Protein AF-A0A2N5VL74-F1 (afdb_monomer)

pLDDT: mean 70.35, std 16.47, range [38.41, 87.38]

Secondary structure (DSSP, 8-state):
---PPPP---PPPHHHHHHHHHHHHHHHHH-TT-TTHHHHHHHHHHHHHHHHHHHHHHHHHHHHHHS-GGGHHHHHHHHHHHHTTSS-HHHHHHHTT--TT-HHHHHHHHHHHHHH-TTS-GGGGGTGGG-----------------

Structure (mmCIF, N/CA/C/O backbone):
data_AF-A0A2N5VL74-F1
#
_entry.id   AF-A0A2N5VL74-F1
#
loop_
_atom_site.group_PDB
_atom_site.id
_atom_site.type_symbol
_atom_site.label_atom_id
_atom_site.label_alt_id
_atom_site.label_comp_id
_atom_site.label_asym_id
_atom_site.label_entity_id
_atom_site.label_seq_id
_atom_site.pdbx_PDB_ins_code
_atom_site.Cartn_x
_atom_site.Cartn_y
_atom_site.Cartn_z
_atom_site.occupancy
_atom_site.B_iso_or_equiv
_atom_site.auth_seq_id
_atom_site.auth_comp_id
_atom_site.auth_asym_id
_atom_site.auth_atom_id
_atom_site.pdbx_PDB_model_num
ATOM 1 N N . MET A 1 1 ? -40.333 -11.367 32.769 1.00 46.12 1 MET A N 1
ATOM 2 C CA . MET A 1 1 ? -39.631 -10.331 31.988 1.00 46.12 1 MET A CA 1
ATOM 3 C C . MET A 1 1 ? -38.258 -10.898 31.699 1.00 46.12 1 MET A C 1
ATOM 5 O O . MET A 1 1 ? -37.450 -10.984 32.611 1.00 46.12 1 MET A O 1
ATOM 9 N N . ASP A 1 2 ? -38.079 -11.434 30.497 1.00 43.91 2 ASP A N 1
ATOM 10 C CA . ASP A 1 2 ? -36.834 -12.060 30.052 1.00 43.91 2 ASP A CA 1
ATOM 11 C C . ASP A 1 2 ? -35.903 -10.946 29.554 1.00 43.91 2 ASP A C 1
ATOM 13 O O . ASP A 1 2 ? -36.158 -10.342 28.513 1.00 43.91 2 ASP A O 1
ATOM 17 N N . GLN A 1 3 ? -34.904 -10.572 30.355 1.00 42.97 3 GLN A N 1
ATOM 18 C CA . GLN A 1 3 ? -33.846 -9.666 29.912 1.00 42.97 3 GLN A CA 1
ATOM 19 C C . GLN A 1 3 ? -32.644 -10.500 29.477 1.00 42.97 3 GLN A C 1
ATOM 21 O O . GLN A 1 3 ? -31.823 -10.920 30.290 1.00 42.97 3 GLN A O 1
ATOM 26 N N . SER A 1 4 ? -32.558 -10.723 28.168 1.00 51.38 4 SER A N 1
ATOM 27 C CA . SER A 1 4 ? -31.335 -11.148 27.492 1.00 51.38 4 SER A CA 1
ATOM 28 C C . SER A 1 4 ? -30.215 -10.109 27.702 1.00 51.38 4 SER A C 1
ATOM 30 O O . SER A 1 4 ? -30.486 -8.907 27.623 1.00 51.38 4 SER A O 1
ATOM 32 N N . PRO A 1 5 ? -28.959 -10.523 27.951 1.00 54.53 5 PRO A N 1
ATOM 33 C CA . PRO A 1 5 ? -27.840 -9.593 28.059 1.00 54.53 5 PRO A CA 1
ATOM 34 C C . PRO A 1 5 ? -27.526 -8.951 26.694 1.00 54.53 5 PRO A C 1
ATOM 36 O O . PRO A 1 5 ? -27.616 -9.626 25.664 1.00 54.53 5 PRO A O 1
ATOM 39 N N . PRO A 1 6 ? -27.141 -7.661 26.652 1.00 46.78 6 PRO A N 1
ATOM 40 C CA . PRO A 1 6 ? -26.739 -7.014 25.412 1.00 46.78 6 PRO A CA 1
ATOM 41 C C . PRO A 1 6 ? -25.442 -7.634 24.873 1.00 46.78 6 PRO A C 1
ATOM 43 O O . PRO A 1 6 ? -24.502 -7.918 25.617 1.00 46.78 6 PRO A O 1
ATOM 46 N N . ALA A 1 7 ? -25.420 -7.843 23.555 1.00 50.19 7 ALA A N 1
ATOM 47 C CA . ALA A 1 7 ? -24.270 -8.288 22.774 1.00 50.19 7 ALA A CA 1
ATOM 48 C C . ALA A 1 7 ? -23.014 -7.431 23.053 1.00 50.19 7 ALA A C 1
ATOM 50 O O . ALA A 1 7 ? -23.146 -6.262 23.424 1.00 50.19 7 ALA A O 1
ATOM 51 N N . PRO A 1 8 ? -21.792 -7.966 22.859 1.00 47.44 8 PRO A N 1
ATOM 52 C CA . PRO A 1 8 ? -20.564 -7.223 23.108 1.00 47.44 8 PRO A CA 1
ATOM 53 C C . PRO A 1 8 ? -20.466 -6.021 22.162 1.00 47.44 8 PRO A C 1
ATOM 55 O O . PRO A 1 8 ? -20.079 -6.149 21.001 1.00 47.44 8 PRO A O 1
ATOM 58 N N . SER A 1 9 ? -20.785 -4.838 22.685 1.00 46.56 9 SER A N 1
ATOM 59 C CA . SER A 1 9 ? -20.365 -3.560 22.124 1.00 46.56 9 SER A CA 1
ATOM 60 C C . SER A 1 9 ? -18.841 -3.554 22.086 1.00 46.56 9 SER A C 1
ATOM 62 O O . SER A 1 9 ? -18.178 -3.329 23.099 1.00 46.56 9 SER A O 1
ATOM 64 N N . GLN A 1 10 ? -18.267 -3.843 20.920 1.00 46.91 10 GLN A N 1
ATOM 65 C CA . GLN A 1 10 ? -16.858 -3.590 20.655 1.00 46.91 10 GLN A CA 1
ATOM 66 C C . GLN A 1 10 ? -16.663 -2.076 20.542 1.00 46.91 10 GLN A C 1
ATOM 68 O O . GLN A 1 10 ? -16.535 -1.532 19.449 1.00 46.91 10 GLN A O 1
ATOM 73 N N . SER A 1 11 ? -16.670 -1.383 21.680 1.00 46.97 11 SER A N 1
ATOM 74 C CA . SER A 1 11 ? -16.148 -0.025 21.756 1.00 46.97 11 SER A CA 1
ATOM 75 C C . SER A 1 11 ? -14.676 -0.080 21.327 1.00 46.97 11 SER A C 1
ATOM 77 O O . SER A 1 11 ? -13.924 -0.885 21.894 1.00 46.97 11 SER A O 1
ATOM 79 N N . PRO A 1 12 ? -14.239 0.703 20.326 1.00 46.78 12 PRO A N 1
ATOM 80 C CA . PRO A 1 12 ? -12.825 0.782 19.994 1.00 46.78 12 PRO A CA 1
ATOM 81 C C . PRO A 1 12 ? -12.062 1.221 21.249 1.00 46.78 12 PRO A C 1
ATOM 83 O O . PRO A 1 12 ? -12.445 2.166 21.936 1.00 46.78 12 PRO A O 1
ATOM 86 N N . LYS A 1 13 ? -11.014 0.473 21.607 1.00 51.66 13 LYS A N 1
ATOM 87 C CA . LYS A 1 13 ? -10.148 0.810 22.744 1.00 51.66 13 LYS A CA 1
ATOM 88 C C . LYS A 1 13 ? -9.579 2.225 22.526 1.00 51.66 13 LYS A C 1
ATOM 90 O O . LYS A 1 13 ? -9.163 2.510 21.407 1.00 51.66 13 LYS A O 1
ATOM 95 N N . PRO A 1 14 ? -9.469 3.077 23.560 1.00 53.34 14 PRO A N 1
ATOM 96 C CA . PRO A 1 14 ? -8.959 4.452 23.424 1.00 53.34 14 PRO A CA 1
ATOM 97 C C . PRO A 1 14 ? -7.538 4.531 22.830 1.00 53.34 14 PRO A C 1
ATOM 99 O O . PRO A 1 14 ? -7.198 5.489 22.144 1.00 53.34 14 PRO A O 1
ATOM 102 N N . ASP A 1 15 ? -6.734 3.480 23.001 1.00 57.41 15 ASP A N 1
ATOM 103 C CA . ASP A 1 15 ? -5.412 3.326 22.374 1.00 57.41 15 ASP A CA 1
ATOM 104 C C . ASP A 1 15 ? -5.481 3.224 20.832 1.00 57.41 15 ASP A C 1
ATOM 106 O O . ASP A 1 15 ? -4.614 3.695 20.099 1.00 57.41 15 ASP A O 1
ATOM 110 N N . GLN A 1 16 ? -6.578 2.663 20.322 1.00 57.22 16 GLN A N 1
ATOM 111 C CA . GLN A 1 16 ? -6.838 2.489 18.898 1.00 57.22 16 GLN A CA 1
ATOM 112 C C . GLN A 1 16 ? -7.273 3.808 18.247 1.00 57.22 16 GLN A C 1
ATOM 114 O O . GLN A 1 16 ? -6.888 4.088 17.115 1.00 57.22 16 GLN A O 1
ATOM 119 N N . GLU A 1 17 ? -8.019 4.639 18.978 1.00 61.16 17 GLU A N 1
ATOM 120 C CA . GLU A 1 17 ? -8.545 5.919 18.494 1.00 61.16 17 GLU A CA 1
ATOM 121 C C . GLU A 1 17 ? -7.440 6.973 18.306 1.00 61.16 17 GLU A C 1
ATOM 123 O O . GLU A 1 17 ? -7.444 7.696 17.312 1.00 61.16 17 GLU A O 1
ATOM 128 N N . ALA A 1 18 ? -6.426 6.989 19.179 1.00 67.50 18 ALA A N 1
ATOM 129 C CA . ALA A 1 18 ? -5.247 7.849 19.028 1.00 67.50 18 ALA A CA 1
ATOM 130 C C . ALA A 1 18 ? -4.252 7.346 17.959 1.00 67.50 18 ALA A C 1
ATOM 132 O O . ALA A 1 18 ? -3.506 8.130 17.367 1.00 67.50 18 ALA A O 1
ATOM 133 N N . ALA A 1 19 ? -4.238 6.041 17.669 1.00 75.69 19 ALA A N 1
ATOM 134 C CA . ALA A 1 19 ? -3.335 5.456 16.680 1.00 75.69 19 ALA A CA 1
ATOM 135 C C . ALA A 1 19 ? -3.811 5.660 15.230 1.00 75.69 19 ALA A C 1
ATOM 137 O O . ALA A 1 19 ? -2.980 5.794 14.330 1.00 75.69 19 ALA A O 1
ATOM 138 N N . VAL A 1 20 ? -5.125 5.725 14.986 1.00 79.19 20 VAL A N 1
ATOM 139 C CA . VAL A 1 20 ? -5.713 5.969 13.654 1.00 79.19 20 VAL A CA 1
ATOM 140 C C . VAL A 1 20 ? -5.204 7.253 12.984 1.00 79.19 20 VAL A C 1
ATOM 142 O O . VAL A 1 20 ? -4.742 7.151 11.846 1.00 79.19 20 VAL A O 1
ATOM 145 N N . PRO A 1 21 ? -5.229 8.444 13.618 1.00 82.69 21 PRO A N 1
ATOM 146 C CA . PRO A 1 21 ? -4.732 9.666 12.984 1.00 82.69 21 PRO A CA 1
ATOM 147 C C . PRO A 1 21 ? -3.231 9.588 12.681 1.00 82.69 21 PRO A C 1
ATOM 149 O O . PRO A 1 21 ? -2.809 10.005 11.605 1.00 82.69 21 PRO A O 1
ATOM 152 N N . SER A 1 22 ? -2.439 8.967 13.558 1.00 85.56 22 SER A N 1
ATOM 153 C CA . SER A 1 22 ? -1.007 8.741 13.330 1.00 85.56 22 SER A CA 1
ATOM 154 C C . SER A 1 22 ? -0.745 7.837 12.119 1.00 85.56 22 SER A C 1
ATOM 156 O O . SER A 1 22 ? 0.125 8.131 11.301 1.00 85.56 22 SER A O 1
ATOM 158 N N . GLN A 1 23 ? -1.515 6.753 11.951 1.00 84.62 23 GLN A N 1
ATOM 159 C CA . GLN A 1 23 ? -1.395 5.888 10.769 1.00 84.62 23 GLN A CA 1
ATOM 160 C C . GLN A 1 23 ? -1.940 6.549 9.502 1.00 84.62 23 GLN A C 1
ATOM 162 O O . GLN A 1 23 ? -1.380 6.345 8.430 1.00 84.62 23 GLN A O 1
ATOM 167 N N . CYS A 1 24 ? -2.986 7.370 9.617 1.00 84.81 24 CYS A N 1
ATOM 168 C CA . CYS A 1 24 ? -3.497 8.176 8.511 1.00 84.81 24 CYS A CA 1
ATOM 169 C C . CYS A 1 24 ? -2.413 9.133 8.008 1.00 84.81 24 CYS A C 1
ATOM 171 O O . CYS A 1 24 ? -2.130 9.167 6.815 1.00 84.81 24 CYS A O 1
ATOM 173 N N . GLN A 1 25 ? -1.728 9.831 8.919 1.00 85.44 25 GLN A N 1
ATOM 174 C CA . GLN A 1 25 ? -0.630 10.723 8.562 1.00 85.44 25 GLN A CA 1
ATOM 175 C C . GLN A 1 25 ? 0.506 9.968 7.860 1.00 85.44 25 GLN A C 1
ATOM 177 O O . GLN A 1 25 ? 0.947 10.398 6.799 1.00 85.44 25 GLN A O 1
ATOM 182 N N . ARG A 1 26 ? 0.931 8.809 8.390 1.00 86.44 26 ARG A N 1
ATOM 183 C CA . ARG A 1 26 ? 1.947 7.959 7.736 1.00 86.44 26 ARG A CA 1
ATOM 184 C C . ARG A 1 26 ? 1.496 7.461 6.365 1.00 86.44 26 ARG A C 1
ATOM 186 O O . ARG A 1 26 ? 2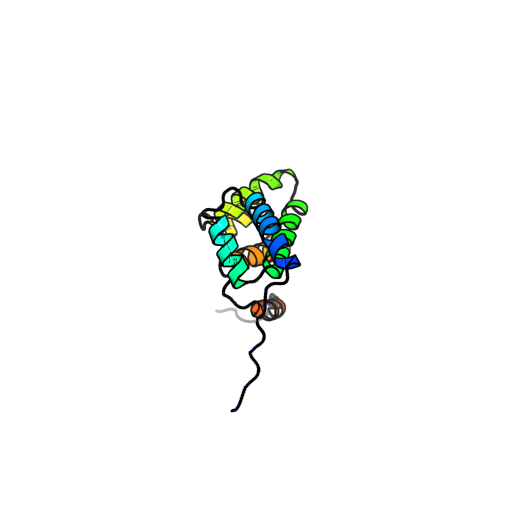.303 7.378 5.447 1.00 86.44 26 ARG A O 1
ATOM 193 N N . PHE A 1 27 ? 0.215 7.135 6.211 1.00 87.12 27 PHE A N 1
ATOM 194 C CA . PHE A 1 27 ? -0.340 6.738 4.924 1.00 87.12 27 PHE A CA 1
ATOM 195 C C . PHE A 1 27 ? -0.268 7.883 3.915 1.00 87.12 27 PHE A C 1
ATOM 197 O O . PHE A 1 27 ? 0.164 7.650 2.793 1.00 87.12 27 PHE A O 1
ATOM 204 N N . LEU A 1 28 ? -0.641 9.103 4.306 1.00 85.06 28 LEU A N 1
ATOM 205 C CA . LEU A 1 28 ? -0.568 10.281 3.439 1.00 85.06 28 LEU A CA 1
ATOM 206 C C . LEU A 1 28 ? 0.878 10.626 3.059 1.00 85.06 28 LEU A C 1
ATOM 208 O O . LEU A 1 28 ? 1.138 10.936 1.901 1.00 85.06 28 LEU A O 1
ATOM 212 N N . ASP A 1 29 ? 1.811 10.510 4.005 1.00 84.19 29 ASP A N 1
ATOM 213 C CA . ASP A 1 29 ? 3.240 10.762 3.783 1.00 84.19 29 ASP A CA 1
ATOM 214 C C . ASP A 1 29 ? 3.854 9.774 2.776 1.00 84.19 29 ASP A C 1
ATOM 216 O O . ASP A 1 29 ? 4.597 10.161 1.877 1.00 84.19 29 ASP A O 1
ATOM 220 N N . LEU A 1 30 ? 3.451 8.499 2.848 1.00 82.25 30 LEU A N 1
ATOM 221 C CA . LEU A 1 30 ? 3.868 7.454 1.906 1.00 82.25 30 LEU A CA 1
ATOM 222 C C . LEU A 1 30 ? 3.089 7.462 0.583 1.00 82.25 30 LEU A C 1
ATOM 224 O O . LEU A 1 30 ? 3.472 6.769 -0.359 1.00 82.25 30 LEU A O 1
ATOM 228 N N . HIS A 1 31 ? 1.998 8.225 0.493 1.00 83.81 31 HIS A N 1
ATOM 229 C CA . HIS A 1 31 ? 1.136 8.285 -0.687 1.00 83.81 31 HIS A CA 1
ATOM 230 C C . HIS A 1 31 ? 0.772 9.731 -1.082 1.00 83.81 31 HIS A C 1
ATOM 232 O O . HIS A 1 31 ? -0.409 10.032 -1.284 1.00 83.81 31 HIS A O 1
ATOM 238 N N . PRO A 1 32 ? 1.753 10.636 -1.264 1.00 80.81 32 PRO A N 1
ATOM 239 C CA . PRO A 1 32 ? 1.490 12.062 -1.478 1.00 80.81 32 PRO A CA 1
ATOM 240 C C . PRO A 1 32 ? 0.786 12.356 -2.811 1.00 80.81 32 PRO A C 1
ATOM 242 O O . PRO A 1 32 ? 0.167 13.401 -2.974 1.00 80.81 32 PRO A O 1
ATOM 245 N N . GLN A 1 33 ? 0.878 11.438 -3.780 1.00 82.06 33 GLN A N 1
ATOM 246 C CA . GLN A 1 33 ? 0.278 11.562 -5.116 1.00 82.06 33 GLN A CA 1
ATOM 247 C C . GLN A 1 33 ? -0.930 10.633 -5.316 1.00 82.06 33 GLN A C 1
ATOM 249 O O . GLN A 1 33 ? -1.410 10.455 -6.439 1.00 82.06 33 GLN A O 1
ATOM 254 N N . LEU A 1 34 ? -1.407 9.983 -4.255 1.00 84.06 34 LEU A N 1
ATOM 255 C CA . LEU A 1 34 ? -2.575 9.119 -4.343 1.00 84.06 34 LEU A CA 1
ATOM 256 C C . LEU A 1 34 ? -3.845 9.974 -4.363 1.00 84.06 34 LEU A C 1
ATOM 258 O O . LEU A 1 34 ? -4.058 10.806 -3.483 1.00 84.06 34 LEU A O 1
ATOM 262 N N . ALA A 1 35 ? -4.696 9.758 -5.367 1.00 83.81 35 ALA A N 1
ATOM 263 C CA . ALA A 1 35 ? -5.985 10.435 -5.433 1.00 83.81 35 ALA A CA 1
ATOM 264 C C . ALA A 1 35 ? -6.866 9.969 -4.269 1.00 83.81 35 ALA A C 1
ATOM 266 O O . ALA A 1 35 ? -6.883 8.772 -3.944 1.00 83.81 35 ALA A O 1
ATOM 267 N N . ASP A 1 36 ? -7.545 10.927 -3.636 1.00 85.50 36 ASP A N 1
ATOM 268 C CA . ASP A 1 36 ? -8.472 10.694 -2.526 1.00 85.50 36 ASP A CA 1
ATOM 269 C C . ASP A 1 36 ? -7.835 9.884 -1.389 1.00 85.50 36 ASP A C 1
ATOM 271 O O . ASP A 1 36 ? -8.468 9.031 -0.769 1.00 85.50 36 ASP A O 1
ATOM 275 N N . ALA A 1 37 ? -6.547 10.129 -1.111 1.00 84.31 37 ALA A N 1
ATOM 276 C CA . ALA A 1 37 ? -5.751 9.326 -0.183 1.00 84.31 37 ALA A CA 1
ATOM 277 C C . ALA A 1 37 ? -6.405 9.171 1.200 1.00 84.31 37 ALA A C 1
ATOM 279 O O . ALA A 1 37 ? -6.363 8.092 1.787 1.00 84.31 37 ALA A O 1
ATOM 280 N N . LYS A 1 38 ? -7.073 10.220 1.695 1.00 83.44 38 LYS A N 1
ATOM 281 C CA . LYS A 1 38 ? -7.817 10.191 2.961 1.00 83.44 38 LYS A CA 1
ATOM 282 C C . LYS A 1 38 ? -9.036 9.264 2.901 1.00 83.44 38 LYS A C 1
ATOM 284 O O . LYS A 1 38 ? -9.275 8.509 3.840 1.00 83.44 38 LYS A O 1
ATOM 289 N N . GLU A 1 39 ? -9.784 9.295 1.804 1.00 86.19 39 GLU A N 1
ATOM 290 C CA . GLU A 1 39 ? -10.987 8.480 1.606 1.00 86.19 39 GLU A CA 1
ATOM 291 C C . GLU A 1 39 ? -10.628 7.008 1.355 1.00 86.19 39 GLU A C 1
ATOM 293 O O . GLU A 1 39 ? -11.237 6.095 1.919 1.00 86.19 39 GLU A O 1
ATOM 298 N N . ARG A 1 40 ? -9.547 6.768 0.603 1.00 84.31 40 ARG A N 1
ATOM 299 C CA . ARG A 1 40 ? -8.951 5.438 0.444 1.00 84.31 40 ARG A CA 1
ATOM 300 C C . ARG A 1 40 ? -8.424 4.883 1.753 1.00 84.31 40 ARG A C 1
ATOM 302 O O . ARG A 1 40 ? -8.685 3.721 2.041 1.00 84.31 40 ARG A O 1
ATOM 309 N N . PHE A 1 41 ? -7.734 5.692 2.558 1.00 86.62 41 PHE A N 1
ATOM 310 C CA . PHE A 1 41 ? -7.303 5.277 3.889 1.00 86.62 41 PHE A CA 1
ATOM 311 C C . PHE A 1 41 ? -8.500 4.876 4.750 1.00 86.62 41 PHE A C 1
ATOM 313 O O . PHE A 1 41 ? -8.466 3.812 5.354 1.00 86.62 41 PHE A O 1
ATOM 320 N N . GLN A 1 42 ? -9.569 5.679 4.782 1.00 85.00 42 GLN A N 1
ATOM 321 C CA . GLN A 1 42 ? -10.771 5.350 5.552 1.00 85.00 42 GLN A CA 1
ATOM 322 C C . GLN A 1 42 ? -11.436 4.063 5.062 1.00 85.00 42 GLN A C 1
ATOM 324 O O . GLN A 1 42 ? -11.746 3.196 5.876 1.00 85.00 42 GLN A O 1
ATOM 329 N N . SER A 1 43 ? -11.597 3.902 3.747 1.00 85.06 43 SER A N 1
ATOM 330 C CA . SER A 1 43 ? -12.156 2.683 3.151 1.00 85.06 43 SER A CA 1
ATOM 331 C C . SER A 1 43 ? -11.298 1.460 3.473 1.00 85.06 43 SER A C 1
ATOM 333 O O . SER A 1 43 ? -11.811 0.412 3.865 1.00 85.06 43 SER A O 1
ATOM 335 N N . PHE A 1 44 ? -9.977 1.601 3.367 1.00 84.00 44 PHE A N 1
ATOM 336 C CA . PHE A 1 44 ? -9.019 0.548 3.669 1.00 84.00 44 PHE A CA 1
ATOM 337 C C . PHE A 1 44 ? -9.054 0.178 5.154 1.00 84.00 44 PHE A C 1
ATOM 339 O O . PHE A 1 44 ? -9.303 -0.975 5.496 1.00 84.00 44 PHE A O 1
ATOM 346 N N . TYR A 1 45 ? -8.920 1.167 6.037 1.00 85.69 45 TYR A N 1
ATOM 347 C CA . TYR A 1 45 ? -9.015 1.021 7.485 1.00 85.69 45 TYR A CA 1
ATOM 348 C C . TYR A 1 45 ? -10.327 0.369 7.919 1.00 85.69 45 TYR A C 1
ATOM 350 O O . TYR A 1 45 ? -10.306 -0.557 8.726 1.00 85.69 45 TYR A O 1
ATOM 358 N N . SER A 1 46 ? -11.459 0.808 7.366 1.00 83.50 46 SER A N 1
ATOM 359 C CA . SER A 1 46 ? -12.765 0.247 7.711 1.00 83.50 46 SER A CA 1
ATOM 360 C C . SER A 1 46 ? -12.933 -1.196 7.233 1.00 83.50 46 SER A C 1
ATOM 362 O O . SER A 1 46 ? -13.746 -1.921 7.801 1.00 83.50 46 SER A O 1
ATOM 364 N N . THR A 1 47 ? -12.192 -1.616 6.203 1.00 82.62 47 THR A N 1
ATOM 365 C CA . THR A 1 47 ? -12.286 -2.970 5.643 1.00 82.62 47 THR A CA 1
ATOM 366 C C . THR A 1 47 ? -11.325 -3.948 6.322 1.00 82.62 47 THR A C 1
ATOM 368 O O . THR A 1 47 ? -11.743 -5.022 6.746 1.00 82.62 47 THR A O 1
ATOM 371 N N . VAL A 1 48 ? -10.038 -3.598 6.434 1.00 79.31 48 VAL A N 1
ATOM 372 C CA . VAL A 1 48 ? -8.989 -4.510 6.938 1.00 79.31 48 VAL A CA 1
ATOM 373 C C . VAL A 1 48 ? -8.607 -4.258 8.404 1.00 79.31 48 VAL A C 1
ATOM 375 O O . VAL A 1 48 ? -7.955 -5.092 9.034 1.00 79.31 48 VAL A O 1
ATOM 378 N N . GLY A 1 49 ? -9.024 -3.125 8.975 1.00 84.25 49 GLY A N 1
ATOM 379 C CA . GLY A 1 49 ? -8.733 -2.723 10.352 1.00 84.25 49 GLY A CA 1
ATOM 380 C C . GLY A 1 49 ? -7.325 -2.151 10.566 1.00 84.25 49 GLY A C 1
ATOM 381 O O . GLY A 1 49 ? -6.413 -2.337 9.759 1.00 84.25 49 GLY A O 1
ATOM 382 N N . LEU A 1 50 ? -7.123 -1.477 11.709 1.00 82.62 50 LEU A N 1
ATOM 383 C CA . LEU A 1 50 ? -5.875 -0.764 12.042 1.00 82.62 50 LEU A CA 1
ATOM 384 C C . LEU A 1 50 ? -4.612 -1.617 11.880 1.00 82.62 50 LEU A C 1
ATOM 386 O O . LEU A 1 50 ? -3.597 -1.138 11.386 1.00 82.62 50 LEU A O 1
ATOM 390 N N . LYS A 1 51 ? -4.673 -2.875 12.325 1.00 81.50 51 LYS A N 1
ATOM 391 C CA . LYS A 1 51 ? -3.512 -3.766 12.366 1.00 81.50 51 LYS A CA 1
ATOM 392 C C . LYS A 1 51 ? -2.986 -4.070 10.961 1.00 81.50 51 LYS A C 1
ATOM 394 O O . LYS A 1 51 ? -1.792 -3.951 10.721 1.00 81.50 51 LYS A O 1
ATOM 399 N N . ALA A 1 52 ? -3.878 -4.391 10.027 1.00 82.50 52 ALA A N 1
ATOM 400 C CA . ALA A 1 52 ? -3.493 -4.660 8.646 1.00 82.50 52 ALA A CA 1
ATOM 401 C C . ALA A 1 52 ? -2.989 -3.392 7.939 1.00 82.50 52 ALA A C 1
ATOM 403 O O . ALA A 1 52 ? -2.039 -3.463 7.164 1.00 82.50 52 ALA A O 1
ATOM 404 N N . VAL A 1 53 ? -3.567 -2.225 8.252 1.00 85.19 53 VAL A N 1
ATOM 405 C CA . VAL A 1 53 ? -3.054 -0.931 7.772 1.00 85.19 53 VAL A CA 1
ATOM 406 C C . VAL A 1 53 ? -1.625 -0.691 8.262 1.00 85.19 53 VAL A C 1
ATOM 408 O O . VAL A 1 53 ? -0.765 -0.316 7.471 1.00 85.19 53 VAL A O 1
ATOM 411 N N . GLN A 1 54 ? -1.349 -0.942 9.543 1.00 84.75 54 GLN A N 1
ATOM 412 C CA . GLN A 1 54 ? -0.002 -0.827 10.106 1.00 84.75 54 GLN A CA 1
ATOM 413 C C . GLN A 1 54 ? 0.985 -1.786 9.436 1.00 84.75 54 GLN A C 1
ATOM 415 O O . GLN A 1 54 ? 2.052 -1.348 9.018 1.00 84.75 54 GLN A O 1
ATOM 420 N N . GLU A 1 55 ? 0.625 -3.065 9.290 1.00 85.88 55 GLU A N 1
ATOM 421 C CA . GLU A 1 55 ? 1.466 -4.063 8.613 1.00 85.88 55 GLU A CA 1
ATOM 422 C C . GLU A 1 55 ? 1.755 -3.664 7.155 1.00 85.88 55 GLU A C 1
ATOM 424 O O . GLU A 1 55 ? 2.891 -3.791 6.698 1.00 85.88 55 GLU A O 1
ATOM 429 N N . TYR A 1 56 ? 0.763 -3.118 6.441 1.00 86.38 56 TYR A N 1
ATOM 430 C CA . TYR A 1 56 ? 0.938 -2.594 5.084 1.00 86.38 56 TYR A CA 1
ATOM 431 C C . TYR A 1 56 ? 1.929 -1.422 5.045 1.00 86.38 56 TYR A C 1
ATOM 433 O O . TYR A 1 56 ? 2.861 -1.439 4.246 1.00 86.38 56 TYR A O 1
ATOM 441 N N . LEU A 1 57 ? 1.763 -0.423 5.920 1.00 84.50 57 LEU A N 1
ATOM 442 C CA . LEU A 1 57 ? 2.628 0.763 5.962 1.00 84.50 57 LEU A CA 1
ATOM 443 C C . LEU A 1 57 ? 4.066 0.438 6.382 1.00 84.50 57 LEU A C 1
ATOM 445 O O . LEU A 1 57 ? 5.005 1.064 5.892 1.00 84.50 57 LEU A O 1
ATOM 449 N N . ASP A 1 58 ? 4.238 -0.523 7.289 1.00 85.31 58 ASP A N 1
ATOM 450 C CA . ASP A 1 58 ? 5.548 -0.992 7.742 1.00 85.31 58 ASP A CA 1
ATOM 451 C C . ASP A 1 58 ? 6.275 -1.765 6.634 1.00 85.31 58 ASP A C 1
ATOM 453 O O . ASP A 1 58 ? 7.438 -1.491 6.340 1.00 85.31 58 ASP A O 1
ATOM 457 N N . SER A 1 59 ? 5.560 -2.660 5.946 1.00 83.81 59 SER A N 1
ATOM 458 C CA . SER A 1 59 ? 6.096 -3.400 4.797 1.00 83.81 59 SER A CA 1
ATOM 459 C C . SER A 1 59 ? 6.473 -2.452 3.658 1.00 83.81 59 SER A C 1
ATOM 461 O O . SER A 1 59 ? 7.563 -2.555 3.102 1.00 83.81 59 SER A O 1
ATOM 463 N N . LEU A 1 60 ? 5.613 -1.473 3.357 1.00 82.06 60 LEU A N 1
ATOM 464 C CA . LEU A 1 60 ? 5.860 -0.495 2.301 1.00 82.06 60 LEU A CA 1
ATOM 465 C C . LEU A 1 60 ? 7.078 0.392 2.590 1.00 82.06 60 LEU A C 1
ATOM 467 O O . LEU A 1 60 ? 7.792 0.738 1.659 1.00 82.06 60 LEU A O 1
ATOM 471 N N . GLN A 1 61 ? 7.342 0.733 3.856 1.00 79.62 61 GLN A N 1
ATOM 472 C CA . GLN A 1 61 ? 8.544 1.481 4.256 1.00 79.62 61 GLN A CA 1
ATOM 473 C C . GLN A 1 61 ? 9.832 0.663 4.126 1.00 79.62 61 GLN A C 1
ATOM 475 O O . GLN A 1 61 ? 10.887 1.233 3.867 1.00 79.62 61 GLN A O 1
ATOM 480 N N . LYS A 1 62 ? 9.757 -0.659 4.303 1.00 79.50 62 LYS A N 1
ATOM 481 C CA . LYS A 1 62 ? 10.921 -1.552 4.222 1.00 79.50 62 LYS A CA 1
ATOM 482 C C . LYS A 1 62 ? 11.372 -1.810 2.787 1.00 79.50 62 LYS A C 1
ATOM 484 O O . LYS A 1 62 ? 12.564 -1.976 2.553 1.00 79.50 62 LYS A O 1
ATOM 489 N N . ILE A 1 63 ? 10.446 -1.791 1.827 1.00 77.19 63 ILE A N 1
ATOM 490 C CA . ILE A 1 63 ? 10.752 -2.031 0.409 1.00 77.19 63 ILE A CA 1
ATOM 491 C C . ILE A 1 63 ? 11.788 -1.046 -0.166 1.00 77.19 63 ILE A C 1
ATOM 493 O O . ILE A 1 63 ? 12.788 -1.515 -0.709 1.00 77.19 63 ILE A O 1
ATOM 497 N N . PRO A 1 64 ? 11.629 0.289 -0.054 1.00 68.69 64 PRO A N 1
ATOM 498 C CA . PRO A 1 64 ? 12.611 1.230 -0.586 1.00 68.69 64 PRO A CA 1
ATOM 499 C C . PRO A 1 64 ? 13.973 1.124 0.109 1.00 68.69 64 PRO A C 1
ATOM 501 O O . PRO A 1 64 ? 14.976 1.447 -0.512 1.00 68.69 64 PRO A O 1
ATOM 504 N N . SER A 1 65 ? 14.042 0.620 1.350 1.00 67.81 65 SER A N 1
ATOM 505 C CA . SER A 1 65 ? 15.316 0.329 2.028 1.00 67.81 65 SER A CA 1
ATOM 506 C C . SER A 1 65 ? 16.056 -0.885 1.451 1.00 67.81 65 SER A C 1
ATOM 508 O O . SER A 1 65 ? 17.264 -1.000 1.635 1.00 67.81 65 SER A O 1
ATOM 510 N N . SER A 1 66 ? 15.349 -1.791 0.769 1.00 66.19 66 SER A N 1
ATOM 511 C CA . SER A 1 66 ? 15.945 -2.901 0.012 1.00 66.19 66 SER A CA 1
ATOM 512 C C . SER A 1 66 ? 16.287 -2.532 -1.434 1.00 66.19 66 SER A C 1
ATOM 514 O O . SER A 1 66 ? 17.009 -3.281 -2.089 1.00 66.19 66 SER A O 1
ATOM 516 N N . LEU A 1 67 ? 15.787 -1.398 -1.933 1.00 65.62 67 LEU A N 1
ATOM 517 C CA . LEU A 1 67 ? 16.116 -0.860 -3.251 1.00 65.62 67 LEU A CA 1
ATOM 518 C C . LEU A 1 67 ? 17.351 0.056 -3.164 1.00 65.62 67 LEU A C 1
ATOM 520 O O . LEU A 1 67 ? 17.637 0.613 -2.102 1.00 65.62 67 LEU A O 1
ATOM 524 N N . PRO A 1 68 ? 18.100 0.244 -4.264 1.00 60.03 68 PRO A N 1
ATOM 525 C CA . PRO A 1 68 ? 19.189 1.213 -4.288 1.00 60.03 68 PRO A CA 1
ATOM 526 C C . PRO A 1 68 ? 18.667 2.621 -3.956 1.00 60.03 68 PRO A C 1
ATOM 528 O O . PRO A 1 68 ? 17.601 3.032 -4.420 1.00 60.03 68 PRO A O 1
ATOM 531 N N . THR A 1 69 ? 19.437 3.371 -3.160 1.00 55.00 69 THR A N 1
ATOM 532 C CA . THR A 1 69 ? 19.088 4.701 -2.622 1.00 55.00 69 THR A CA 1
ATOM 533 C C . THR A 1 69 ? 18.605 5.693 -3.687 1.00 55.00 69 THR A C 1
ATOM 535 O O . THR A 1 69 ? 17.768 6.545 -3.394 1.00 55.00 69 THR A O 1
ATOM 538 N N . GLU A 1 70 ? 19.075 5.563 -4.930 1.00 53.16 70 GLU A N 1
ATOM 5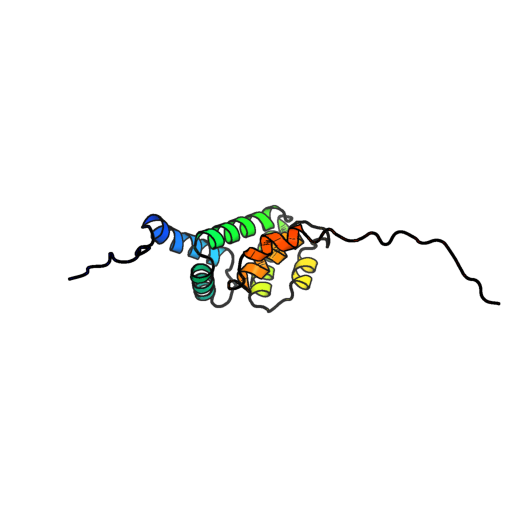39 C CA . GLU A 1 70 ? 18.694 6.431 -6.053 1.00 53.16 70 GLU A CA 1
ATOM 540 C C . GLU A 1 70 ? 17.236 6.234 -6.512 1.00 53.16 70 GLU A C 1
ATOM 542 O O . GLU A 1 70 ? 16.616 7.175 -6.997 1.00 53.16 70 GLU A O 1
ATOM 547 N N . ILE A 1 71 ? 16.639 5.059 -6.276 1.00 54.75 71 ILE A N 1
ATOM 548 C CA . ILE A 1 71 ? 15.284 4.704 -6.742 1.00 54.75 71 ILE A CA 1
ATOM 549 C C . ILE A 1 71 ? 14.196 5.054 -5.702 1.00 54.75 71 ILE A C 1
ATOM 551 O O . ILE A 1 71 ? 13.006 5.094 -6.017 1.00 54.75 71 ILE A O 1
ATOM 555 N N . SER A 1 72 ? 14.567 5.380 -4.458 1.00 66.06 72 SER A N 1
ATOM 556 C CA . SER A 1 72 ? 13.624 5.628 -3.348 1.00 66.06 72 SER A CA 1
ATOM 557 C C . SER A 1 72 ? 12.533 6.692 -3.605 1.00 66.06 72 SER A C 1
ATOM 559 O O . SER A 1 72 ? 11.359 6.399 -3.362 1.00 66.06 72 SER A O 1
ATOM 561 N N . PRO A 1 73 ? 12.833 7.915 -4.092 1.00 70.00 73 PRO A N 1
ATOM 562 C CA . PRO A 1 73 ? 11.788 8.914 -4.344 1.00 70.00 73 PRO A CA 1
ATOM 563 C C . PRO A 1 73 ? 10.943 8.577 -5.581 1.00 70.00 73 PRO A C 1
ATOM 565 O O . PRO A 1 73 ? 9.752 8.899 -5.642 1.00 70.00 73 PRO A O 1
ATOM 568 N N . GLU A 1 74 ? 11.534 7.896 -6.564 1.00 75.44 74 GLU A N 1
ATOM 569 C CA . GLU A 1 74 ? 10.819 7.440 -7.752 1.00 75.44 74 GLU A CA 1
ATOM 570 C C . GLU A 1 74 ? 9.850 6.313 -7.411 1.00 75.44 74 GLU A C 1
ATOM 572 O O . GLU A 1 74 ? 8.718 6.321 -7.896 1.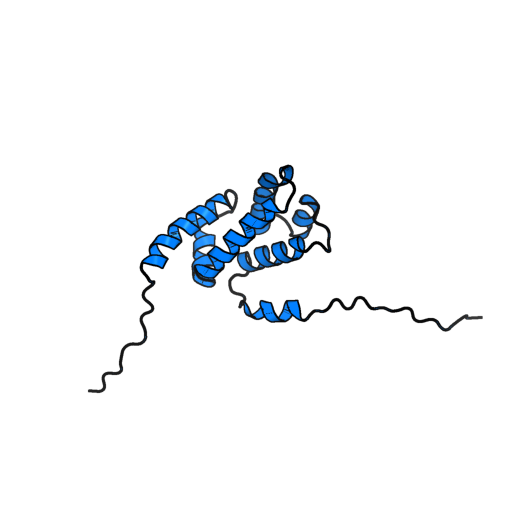00 75.44 74 GLU A O 1
ATOM 577 N N . PHE A 1 75 ? 10.237 5.403 -6.515 1.00 80.31 75 PHE A N 1
ATOM 578 C CA . PHE A 1 75 ? 9.392 4.310 -6.049 1.00 80.31 75 PHE A CA 1
ATOM 579 C C . PHE A 1 75 ? 8.021 4.810 -5.588 1.00 80.31 75 PHE A C 1
ATOM 581 O O . PHE A 1 75 ? 7.004 4.344 -6.095 1.00 80.31 75 PHE A O 1
ATOM 588 N N . ILE A 1 76 ? 7.973 5.818 -4.711 1.00 81.00 76 ILE A N 1
ATOM 589 C CA . ILE A 1 76 ? 6.708 6.375 -4.204 1.00 81.00 76 ILE A CA 1
ATOM 590 C C . ILE A 1 76 ? 5.852 6.960 -5.336 1.00 81.00 76 ILE A C 1
ATOM 592 O O . ILE A 1 76 ? 4.627 6.805 -5.344 1.00 81.00 76 ILE A O 1
ATOM 596 N N . LYS A 1 77 ? 6.478 7.587 -6.339 1.00 82.81 77 LYS A N 1
ATOM 597 C CA . LYS A 1 77 ? 5.787 8.126 -7.520 1.00 82.81 77 LYS A CA 1
ATOM 598 C C . LYS A 1 77 ? 5.188 7.014 -8.385 1.00 82.81 77 LYS A C 1
ATOM 600 O O . LYS A 1 77 ? 4.012 7.096 -8.750 1.00 82.81 77 LYS A O 1
ATOM 605 N N . TRP A 1 78 ? 5.964 5.976 -8.696 1.00 83.88 78 TRP A N 1
ATOM 606 C CA . TRP A 1 78 ? 5.508 4.806 -9.453 1.00 83.88 78 TRP A CA 1
ATOM 607 C C . TRP A 1 78 ? 4.414 4.046 -8.699 1.00 83.88 78 TRP A C 1
ATOM 609 O O . TRP A 1 78 ? 3.390 3.689 -9.283 1.00 83.88 78 TRP A O 1
ATOM 619 N N . TRP A 1 79 ? 4.577 3.897 -7.386 1.00 85.81 79 TRP A N 1
ATOM 620 C CA . TRP A 1 79 ? 3.617 3.259 -6.496 1.00 85.81 79 TRP A CA 1
ATOM 621 C C . TRP A 1 79 ? 2.281 4.005 -6.466 1.00 85.81 79 TRP A C 1
ATOM 623 O O . TRP A 1 79 ? 1.236 3.412 -6.722 1.00 85.81 79 TRP A O 1
ATOM 633 N N . CYS A 1 80 ? 2.286 5.328 -6.276 1.00 86.12 80 CYS A N 1
ATOM 634 C CA . CYS A 1 80 ? 1.057 6.127 -6.331 1.00 86.12 80 CYS A CA 1
ATOM 635 C C . CYS A 1 80 ? 0.350 6.008 -7.690 1.00 86.12 80 CYS A C 1
ATOM 637 O O . CYS A 1 80 ? -0.875 5.896 -7.746 1.00 86.12 80 CYS A O 1
ATOM 639 N N . ARG A 1 81 ? 1.102 5.989 -8.799 1.00 86.19 81 ARG A N 1
ATOM 640 C CA . ARG A 1 81 ? 0.538 5.809 -10.148 1.00 86.19 81 ARG A CA 1
ATOM 641 C C . ARG A 1 81 ? -0.074 4.423 -10.350 1.00 86.19 81 ARG A C 1
ATOM 643 O O . ARG A 1 81 ? -1.161 4.332 -10.918 1.00 86.19 81 ARG A O 1
ATOM 650 N N . LEU A 1 82 ? 0.573 3.370 -9.854 1.00 87.38 82 LEU A N 1
ATOM 651 C CA . LEU A 1 82 ? 0.038 2.006 -9.852 1.00 87.38 82 LEU A CA 1
ATOM 652 C C . LEU A 1 82 ? -1.287 1.931 -9.090 1.00 87.38 82 LEU A C 1
ATOM 654 O O . LEU A 1 82 ? -2.276 1.402 -9.590 1.00 87.38 82 LEU A O 1
ATOM 658 N N . LEU A 1 83 ? -1.316 2.500 -7.887 1.00 85.19 83 LEU A N 1
ATOM 659 C CA . LEU A 1 83 ? -2.488 2.507 -7.019 1.00 85.19 83 LEU A CA 1
ATOM 660 C C . LEU A 1 83 ? -3.638 3.359 -7.580 1.00 85.19 83 LEU A C 1
ATOM 662 O O . LEU A 1 83 ? -4.805 3.002 -7.429 1.00 85.19 83 LEU A O 1
ATOM 666 N N . ASN A 1 84 ? -3.321 4.433 -8.305 1.00 85.62 84 ASN A N 1
ATOM 667 C CA . ASN A 1 84 ? -4.286 5.207 -9.088 1.00 85.62 84 ASN A CA 1
ATOM 668 C C . ASN A 1 84 ? -4.724 4.510 -10.389 1.00 85.62 84 ASN A C 1
ATOM 670 O O . ASN A 1 84 ? -5.478 5.103 -11.157 1.00 85.62 84 ASN A O 1
ATOM 674 N N . ARG A 1 85 ? -4.264 3.278 -10.659 1.00 81.81 85 ARG A N 1
ATOM 675 C CA . ARG A 1 85 ? -4.491 2.534 -11.911 1.00 81.81 85 ARG A CA 1
ATOM 676 C C . ARG A 1 85 ? -4.017 3.267 -13.173 1.00 81.81 85 ARG A C 1
ATOM 678 O O . ARG A 1 85 ? -4.470 2.962 -14.270 1.00 81.81 85 ARG A O 1
ATOM 685 N N . GLN A 1 86 ? -3.091 4.216 -13.031 1.00 84.12 86 GLN A N 1
ATOM 686 C CA . GLN A 1 86 ? -2.467 4.907 -14.164 1.00 84.12 86 GLN A CA 1
ATOM 687 C C . GLN A 1 86 ? -1.358 4.073 -14.807 1.00 84.12 86 G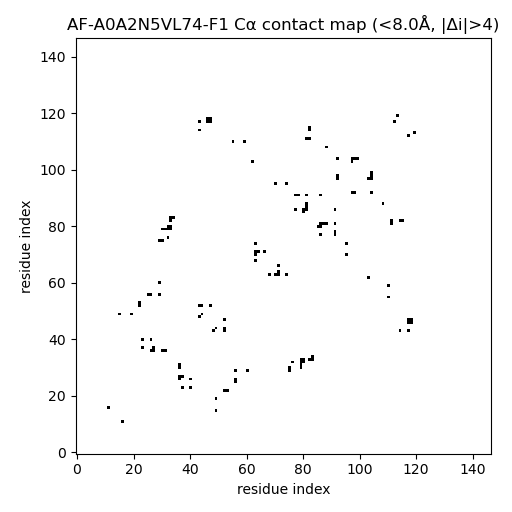LN A C 1
ATOM 689 O O . GLN A 1 86 ? -0.977 4.326 -15.945 1.00 84.12 86 GLN A O 1
ATOM 694 N N . LEU A 1 87 ? -0.823 3.094 -14.076 1.00 83.94 87 LEU A N 1
ATOM 695 C CA . LEU A 1 87 ? 0.210 2.184 -14.549 1.00 83.94 87 LEU A CA 1
ATOM 696 C C . LEU A 1 87 ? -0.146 0.743 -14.227 1.00 83.94 87 LEU A C 1
ATOM 698 O O . LEU A 1 87 ? -0.831 0.460 -13.244 1.00 83.94 87 LEU A O 1
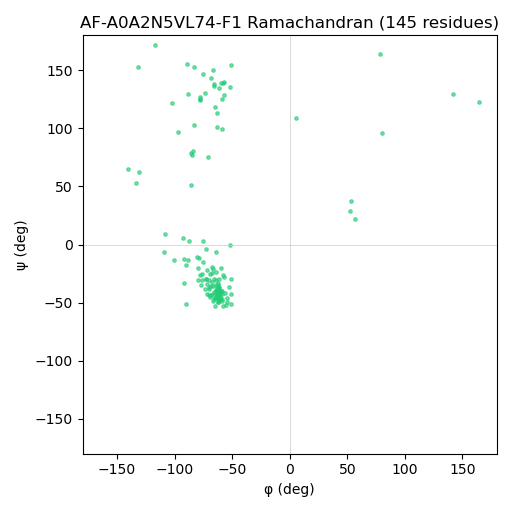ATOM 702 N N . GLN A 1 88 ? 0.364 -0.163 -15.053 1.00 85.12 88 GLN A N 1
ATOM 703 C CA . GLN A 1 88 ? 0.314 -1.590 -14.780 1.00 85.12 88 GLN A CA 1
ATOM 704 C C . GLN A 1 88 ? 1.468 -1.993 -13.861 1.00 85.12 88 GLN A C 1
ATOM 706 O O . GLN A 1 88 ? 2.532 -1.373 -13.866 1.00 85.12 88 GLN A O 1
ATOM 711 N N . PHE A 1 89 ? 1.258 -3.059 -13.088 1.00 84.25 89 PHE A N 1
ATOM 712 C CA . PHE A 1 89 ? 2.266 -3.590 -12.170 1.00 84.25 89 PHE A CA 1
ATOM 713 C C . PHE A 1 89 ? 3.573 -3.938 -12.890 1.00 84.25 89 PHE A C 1
ATOM 715 O O . PHE A 1 89 ? 4.645 -3.588 -12.411 1.00 84.25 89 PHE A O 1
ATOM 722 N N . ASP A 1 90 ? 3.481 -4.541 -14.076 1.00 83.62 90 ASP A N 1
ATOM 723 C CA . ASP A 1 90 ? 4.650 -4.936 -14.865 1.00 83.62 90 ASP A CA 1
ATOM 724 C C . ASP A 1 90 ? 5.522 -3.728 -15.249 1.00 83.62 90 ASP A C 1
ATOM 726 O O . ASP A 1 90 ? 6.739 -3.766 -15.106 1.00 83.62 90 ASP A O 1
ATOM 730 N N . SER A 1 91 ? 4.899 -2.597 -15.602 1.00 83.88 91 SER A N 1
ATOM 731 C CA . SER A 1 91 ? 5.613 -1.346 -15.891 1.00 83.88 91 SER A CA 1
ATOM 732 C C . SER A 1 91 ? 6.379 -0.808 -14.681 1.00 83.88 91 SER A C 1
ATOM 734 O O . SER A 1 91 ? 7.457 -0.249 -14.846 1.00 83.88 91 SER A O 1
ATOM 736 N N . VAL A 1 92 ? 5.843 -0.983 -13.468 1.00 82.81 92 VAL A N 1
ATOM 737 C CA . VAL A 1 92 ? 6.525 -0.583 -12.227 1.00 82.81 92 VAL A CA 1
ATOM 738 C C . VAL A 1 92 ? 7.700 -1.508 -11.929 1.00 82.81 92 VAL A C 1
ATOM 740 O O . VAL A 1 92 ? 8.769 -1.026 -11.586 1.00 82.81 92 VAL A O 1
ATOM 743 N N . ILE A 1 93 ? 7.536 -2.820 -12.105 1.00 83.88 93 ILE A N 1
ATOM 744 C CA . ILE A 1 93 ? 8.619 -3.795 -11.907 1.00 83.88 93 ILE A CA 1
ATOM 745 C C . ILE A 1 93 ? 9.779 -3.541 -12.875 1.00 83.88 93 ILE A C 1
ATOM 747 O O . ILE A 1 93 ? 10.930 -3.553 -12.445 1.00 83.88 93 ILE A O 1
ATOM 751 N N . ILE A 1 94 ? 9.481 -3.235 -14.142 1.00 82.06 94 ILE A N 1
ATOM 752 C CA . ILE A 1 94 ? 10.490 -2.862 -15.143 1.00 82.06 94 ILE A CA 1
ATOM 753 C C . ILE A 1 94 ? 11.194 -1.557 -14.748 1.00 82.06 94 ILE A C 1
ATOM 755 O O . ILE A 1 94 ? 12.418 -1.495 -14.794 1.00 82.06 94 ILE A O 1
ATOM 759 N N . ALA A 1 95 ? 10.444 -0.531 -14.332 1.00 79.38 95 ALA A N 1
ATOM 760 C CA . ALA A 1 95 ? 11.009 0.765 -13.943 1.00 79.38 95 ALA A CA 1
ATOM 761 C C . ALA A 1 95 ? 11.878 0.697 -12.676 1.00 79.38 95 ALA A C 1
ATOM 763 O O . ALA A 1 95 ? 12.805 1.483 -12.530 1.00 79.38 95 ALA A O 1
ATOM 764 N N . LEU A 1 96 ? 11.579 -0.234 -11.767 1.00 75.69 96 LEU A N 1
ATOM 765 C CA . LEU A 1 96 ? 12.365 -0.484 -10.556 1.00 75.69 96 LEU A CA 1
ATOM 766 C C . LEU A 1 96 ? 13.516 -1.478 -10.787 1.00 75.69 96 LEU A C 1
ATOM 768 O O . LEU A 1 96 ? 14.187 -1.850 -9.828 1.00 75.69 96 LEU A O 1
ATOM 772 N N . GLU A 1 97 ? 13.706 -1.947 -12.027 1.00 78.19 97 GLU A N 1
ATOM 773 C CA . GLU A 1 97 ? 14.699 -2.962 -12.411 1.00 78.19 97 GLU A CA 1
ATOM 774 C C . GLU A 1 97 ? 14.624 -4.249 -11.563 1.00 78.19 97 GLU A C 1
ATOM 776 O O . GLU A 1 97 ? 15.609 -4.966 -11.365 1.00 78.19 97 GLU A O 1
ATOM 781 N N . ILE A 1 98 ? 13.427 -4.572 -11.063 1.00 77.88 98 ILE A N 1
ATOM 782 C CA . ILE A 1 98 ? 13.202 -5.733 -10.206 1.00 77.88 98 ILE A CA 1
ATOM 783 C C . ILE A 1 98 ? 13.153 -6.985 -11.078 1.00 77.88 98 ILE A C 1
ATOM 785 O O . ILE A 1 98 ? 12.348 -7.108 -12.005 1.00 77.88 98 ILE A O 1
ATOM 789 N N . LYS A 1 99 ? 14.007 -7.957 -10.755 1.00 78.56 99 LYS A N 1
ATOM 790 C CA . LYS A 1 99 ? 14.074 -9.226 -11.484 1.00 78.56 99 LYS A CA 1
ATOM 791 C C . LYS A 1 99 ? 12.790 -10.047 -11.289 1.00 78.56 99 LYS A C 1
ATOM 793 O O . LYS A 1 99 ? 12.155 -9.979 -10.237 1.00 78.56 99 LYS A O 1
ATOM 798 N N . PRO A 1 100 ? 12.404 -10.876 -12.274 1.00 70.94 100 PRO A N 1
ATOM 799 C CA . PRO A 1 100 ? 11.172 -11.659 -12.200 1.00 70.94 100 PRO A CA 1
ATOM 800 C C . PRO A 1 100 ? 11.136 -12.661 -11.036 1.00 70.94 100 PRO A C 1
ATOM 802 O O . PRO A 1 100 ? 10.042 -12.919 -10.534 1.00 70.94 100 PRO A O 1
ATOM 805 N N . ASP A 1 101 ? 12.296 -13.173 -10.612 1.00 75.81 101 ASP A N 1
ATOM 806 C CA . ASP A 1 101 ? 12.482 -14.104 -9.486 1.00 75.81 101 ASP A CA 1
ATOM 807 C C . ASP A 1 101 ? 12.795 -13.402 -8.155 1.00 75.81 101 ASP A C 1
ATOM 809 O O . ASP A 1 101 ? 13.094 -14.057 -7.155 1.00 75.81 101 ASP A O 1
ATOM 813 N N . ASP A 1 102 ? 12.759 -12.068 -8.131 1.00 79.75 102 ASP A N 1
ATOM 814 C CA . ASP A 1 102 ? 13.090 -11.315 -6.934 1.00 79.75 102 ASP A CA 1
ATOM 815 C C . ASP A 1 102 ? 11.960 -11.421 -5.893 1.00 79.75 102 ASP A C 1
ATOM 817 O O . ASP A 1 102 ? 10.789 -11.186 -6.229 1.00 79.75 102 ASP A O 1
ATOM 821 N N . PRO A 1 103 ? 12.263 -11.747 -4.622 1.00 79.81 103 PRO A N 1
ATOM 822 C CA . PRO A 1 103 ? 11.251 -11.797 -3.571 1.00 79.81 103 PRO A CA 1
ATOM 823 C C . PRO A 1 103 ? 10.502 -10.463 -3.412 1.00 79.81 103 PRO A C 1
ATOM 825 O O . PRO A 1 103 ? 9.310 -10.481 -3.093 1.00 79.81 103 PRO A O 1
ATOM 828 N N . LEU A 1 104 ? 11.136 -9.326 -3.737 1.00 79.44 104 LEU A N 1
ATOM 829 C CA . LEU A 1 104 ? 10.504 -8.005 -3.704 1.00 79.44 104 LEU A CA 1
ATOM 830 C C . LEU A 1 104 ? 9.334 -7.894 -4.681 1.00 79.44 104 LEU A C 1
ATOM 832 O O . LEU A 1 104 ? 8.342 -7.235 -4.375 1.00 79.44 104 LEU A O 1
ATOM 836 N N . ARG A 1 105 ? 9.389 -8.571 -5.837 1.00 83.00 105 ARG A N 1
ATOM 837 C CA . ARG A 1 105 ? 8.273 -8.588 -6.796 1.00 83.00 105 ARG A CA 1
ATOM 838 C C . ARG A 1 105 ? 7.033 -9.212 -6.170 1.00 83.00 105 ARG A C 1
ATOM 840 O O . ARG A 1 105 ? 5.926 -8.697 -6.335 1.00 83.00 105 ARG A O 1
ATOM 847 N N . MET A 1 106 ? 7.211 -10.321 -5.453 1.00 82.19 106 MET A N 1
ATOM 848 C CA . MET A 1 106 ? 6.109 -10.995 -4.777 1.00 82.19 106 MET A CA 1
ATOM 849 C C . MET A 1 106 ? 5.538 -10.109 -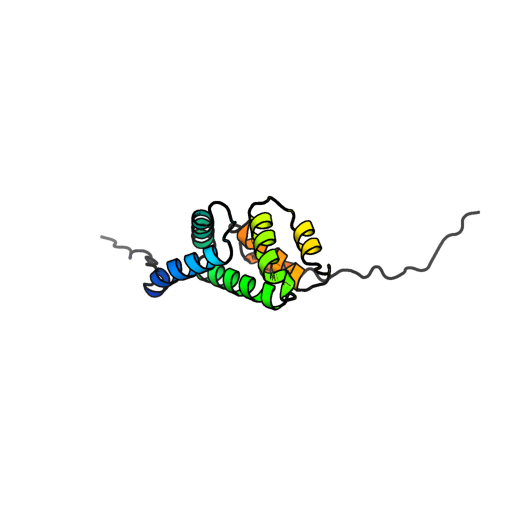3.669 1.00 82.19 106 MET A C 1
ATOM 851 O O . MET A 1 106 ? 4.321 -9.933 -3.619 1.00 82.19 106 MET A O 1
ATOM 855 N N . GLU A 1 107 ? 6.384 -9.506 -2.835 1.00 83.50 107 GLU A N 1
ATOM 856 C CA . GLU A 1 107 ? 5.928 -8.596 -1.777 1.00 83.50 107 GLU A CA 1
ATOM 857 C C . GLU A 1 107 ? 5.176 -7.384 -2.340 1.00 83.50 107 GLU A C 1
ATOM 859 O O . GLU A 1 107 ? 4.052 -7.107 -1.920 1.00 83.50 107 GLU A O 1
ATOM 864 N N . LEU A 1 108 ? 5.718 -6.725 -3.367 1.00 83.00 108 LEU A N 1
ATOM 865 C CA . LEU A 1 108 ? 5.056 -5.613 -4.051 1.00 83.00 108 LEU A CA 1
ATOM 866 C C . LEU A 1 108 ? 3.710 -6.021 -4.647 1.00 83.00 108 LEU A C 1
ATOM 868 O O . LEU A 1 108 ? 2.728 -5.291 -4.518 1.00 83.00 108 LEU A O 1
ATOM 872 N N . SER A 1 109 ? 3.627 -7.198 -5.268 1.00 84.06 109 SER A N 1
ATOM 873 C CA . SER A 1 109 ? 2.363 -7.676 -5.833 1.00 84.06 109 SER A CA 1
ATOM 874 C C . SER A 1 109 ? 1.299 -7.870 -4.749 1.00 84.06 109 SER A C 1
ATOM 876 O O . SER A 1 109 ? 0.147 -7.483 -4.938 1.00 84.06 109 SER A O 1
ATOM 878 N N . GLN A 1 110 ? 1.691 -8.396 -3.584 1.00 84.00 110 GLN A N 1
ATOM 879 C CA . GLN A 1 110 ? 0.789 -8.606 -2.455 1.00 84.00 110 GLN A CA 1
ATOM 880 C C . GLN A 1 110 ? 0.329 -7.278 -1.851 1.00 84.00 110 GLN A C 1
ATOM 882 O O . GLN A 1 110 ? -0.862 -7.111 -1.592 1.00 84.00 110 GLN A O 1
ATOM 887 N N . LEU A 1 111 ? 1.239 -6.317 -1.675 1.00 84.44 111 LEU A N 1
ATOM 888 C CA . LEU A 1 111 ? 0.907 -4.989 -1.158 1.00 84.44 111 LEU A CA 1
ATOM 889 C C . LEU A 1 111 ? -0.054 -4.247 -2.094 1.00 84.44 111 LEU A C 1
ATOM 891 O O . LEU A 1 111 ? -1.070 -3.716 -1.642 1.00 84.44 111 LEU A O 1
ATOM 895 N N . ALA A 1 112 ? 0.215 -4.268 -3.403 1.00 85.56 112 ALA A N 1
ATOM 896 C CA . ALA A 1 112 ? -0.666 -3.660 -4.396 1.00 85.56 112 ALA A CA 1
ATOM 897 C C . ALA A 1 112 ? -2.051 -4.323 -4.390 1.00 85.56 112 ALA A C 1
ATOM 899 O O . ALA A 1 112 ? -3.072 -3.635 -4.432 1.00 85.56 112 ALA A O 1
ATOM 900 N N . PHE A 1 113 ? -2.093 -5.653 -4.285 1.00 83.38 113 PHE A N 1
ATOM 901 C CA . PHE A 1 113 ? -3.336 -6.416 -4.245 1.00 83.38 113 PHE A CA 1
ATOM 902 C C . PHE A 1 113 ? -4.187 -6.085 -3.017 1.00 83.38 113 PHE A C 1
ATOM 904 O O . PHE A 1 113 ? -5.386 -5.863 -3.153 1.00 83.38 113 PHE A O 1
ATOM 911 N N . VAL A 1 114 ? -3.577 -6.002 -1.831 1.00 82.19 114 VAL A N 1
ATOM 912 C CA . VAL A 1 114 ? -4.283 -5.674 -0.583 1.00 82.19 114 VAL A CA 1
ATOM 913 C C . VAL A 1 114 ? -4.901 -4.276 -0.643 1.00 82.19 114 VAL A C 1
ATOM 915 O O . VAL A 1 114 ? -6.040 -4.099 -0.216 1.00 82.19 114 VAL A O 1
ATOM 918 N N . MET A 1 115 ? -4.196 -3.296 -1.214 1.00 80.50 115 MET A N 1
ATOM 919 C CA . MET A 1 115 ? -4.726 -1.935 -1.355 1.00 80.50 115 MET A CA 1
ATOM 920 C C . MET A 1 115 ? -5.855 -1.870 -2.397 1.00 80.50 115 MET A C 1
ATOM 922 O O . MET A 1 115 ? -6.887 -1.246 -2.167 1.00 80.50 115 MET A O 1
ATOM 926 N N . GLN A 1 116 ? -5.695 -2.535 -3.546 1.00 80.50 116 GLN A N 1
ATOM 927 C CA . GLN A 1 116 ? -6.684 -2.483 -4.631 1.00 80.50 116 GLN A CA 1
ATOM 928 C C . GLN A 1 116 ? -7.919 -3.359 -4.385 1.00 80.50 116 GLN A C 1
ATOM 930 O O . GLN A 1 116 ? -8.994 -3.062 -4.910 1.00 80.50 116 GLN A O 1
ATOM 935 N N . HIS A 1 117 ? -7.779 -4.427 -3.598 1.00 78.31 117 HIS A N 1
ATOM 936 C CA . HIS A 1 117 ? -8.838 -5.384 -3.290 1.00 78.31 117 HIS A CA 1
ATOM 937 C C . HIS A 1 117 ? -8.941 -5.660 -1.783 1.00 78.31 117 HIS A C 1
ATOM 939 O O . HIS A 1 117 ? -8.808 -6.807 -1.348 1.00 78.31 117 HIS A O 1
ATOM 945 N N . PRO A 1 118 ? -9.250 -4.637 -0.968 1.00 69.25 118 PRO A N 1
ATOM 946 C CA . PRO A 1 118 ? -9.269 -4.781 0.485 1.00 69.25 118 PRO A CA 1
ATOM 947 C C . PRO A 1 118 ? -10.395 -5.693 0.984 1.00 69.25 118 PRO A C 1
ATOM 949 O O . PRO A 1 118 ? -10.323 -6.225 2.084 1.00 69.25 118 PRO A O 1
ATOM 952 N N . GLN A 1 119 ? -11.424 -5.906 0.158 1.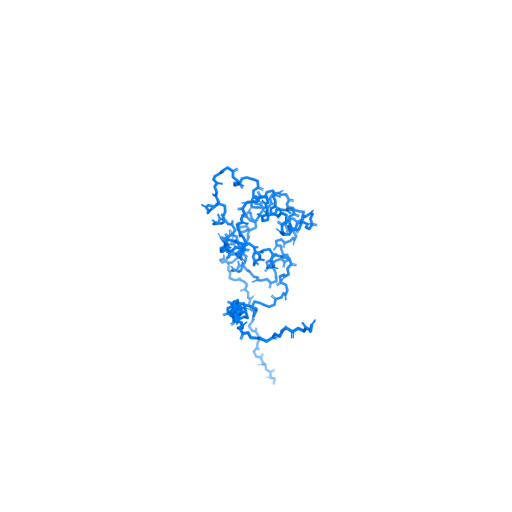00 65.25 119 GLN A N 1
ATOM 953 C CA . GLN A 1 119 ? -12.575 -6.761 0.458 1.00 65.25 119 GLN A CA 1
ATOM 954 C C . GLN A 1 119 ? -12.295 -8.259 0.274 1.00 65.25 119 GLN A C 1
ATOM 956 O O . GLN A 1 119 ? -13.119 -9.087 0.663 1.00 65.25 119 GLN A O 1
ATOM 961 N N . LEU A 1 120 ? -11.171 -8.635 -0.348 1.00 61.44 120 LEU A N 1
ATOM 962 C CA . LEU A 1 120 ? -1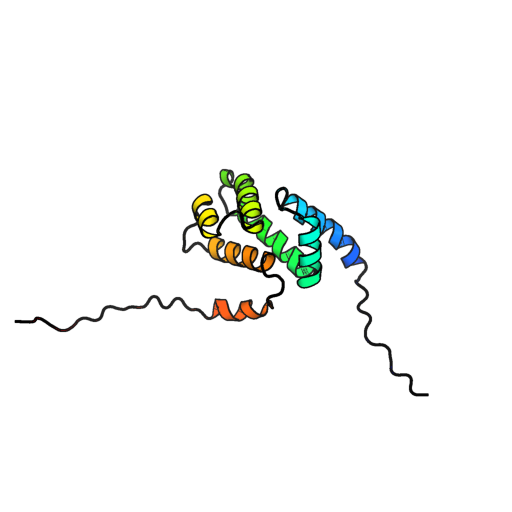0.848 -10.045 -0.512 1.00 61.44 120 LEU A CA 1
ATOM 963 C C . LEU A 1 120 ? -10.303 -10.591 0.811 1.00 61.44 120 LEU A C 1
ATOM 965 O O . LEU A 1 120 ? -9.350 -10.040 1.364 1.00 61.44 120 LEU A O 1
ATOM 969 N N . PRO A 1 121 ? -10.893 -11.674 1.347 1.00 51.53 121 PRO A N 1
ATOM 970 C CA . PRO A 1 121 ? -10.499 -12.186 2.643 1.00 51.53 121 PRO A CA 1
ATOM 971 C C . PRO A 1 121 ? -9.032 -12.615 2.597 1.00 51.53 121 PRO A C 1
ATOM 973 O O . PRO A 1 121 ? -8.626 -13.368 1.712 1.00 51.53 121 PRO A O 1
ATOM 976 N N . HIS A 1 122 ? -8.268 -12.233 3.626 1.00 50.66 122 HIS A N 1
ATOM 977 C CA . HIS A 1 122 ? -6.874 -12.632 3.882 1.00 50.66 122 HIS A CA 1
ATOM 978 C C . HIS A 1 122 ? -6.613 -14.163 3.863 1.00 50.66 122 HIS A C 1
ATOM 980 O O . HIS A 1 122 ? -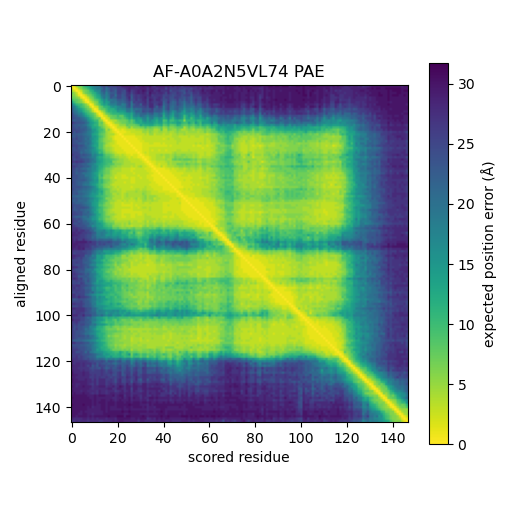5.477 -14.612 4.026 1.00 50.66 122 HIS A O 1
ATOM 986 N N . LYS A 1 123 ? -7.644 -14.989 3.632 1.00 45.72 123 LYS A N 1
ATOM 987 C CA . LYS A 1 123 ? -7.583 -16.442 3.415 1.00 45.72 123 LYS A CA 1
ATOM 988 C C . LYS A 1 123 ? -6.827 -16.871 2.153 1.00 45.72 123 LYS A C 1
ATOM 990 O O . LYS A 1 123 ? -6.574 -18.062 1.995 1.00 45.72 123 LYS A O 1
ATOM 995 N N . THR A 1 124 ? -6.397 -15.958 1.287 1.00 45.25 124 THR A N 1
ATOM 996 C CA . THR A 1 124 ? -5.468 -16.296 0.196 1.00 45.25 124 THR A CA 1
ATOM 997 C C . THR A 1 124 ? -4.026 -16.495 0.663 1.00 45.25 124 THR A C 1
ATOM 999 O O . THR A 1 124 ? -3.266 -17.145 -0.054 1.00 45.25 124 THR A O 1
ATOM 1002 N N . ARG A 1 125 ? -3.651 -16.077 1.888 1.00 41.12 125 ARG A N 1
ATOM 1003 C CA . ARG A 1 125 ? -2.298 -16.291 2.453 1.00 41.12 125 ARG A CA 1
ATOM 1004 C C . ARG A 1 125 ? -1.912 -17.776 2.567 1.00 41.12 125 ARG A C 1
ATOM 1006 O O . ARG A 1 125 ? -0.733 -18.097 2.607 1.00 41.12 125 ARG A O 1
ATOM 1013 N N . THR A 1 126 ? -2.880 -18.695 2.558 1.00 38.69 126 THR A N 1
ATOM 1014 C CA . THR A 1 126 ? -2.626 -20.150 2.578 1.00 38.69 126 THR A CA 1
ATOM 1015 C C . THR A 1 126 ? -2.494 -20.767 1.179 1.00 38.69 126 THR A C 1
ATOM 1017 O O . THR A 1 126 ? -1.958 -21.866 1.046 1.00 38.69 126 THR A O 1
ATOM 1020 N N . ILE A 1 127 ? -2.956 -20.091 0.122 1.00 41.91 127 ILE A N 1
ATOM 1021 C CA . ILE A 1 127 ? -3.022 -20.686 -1.223 1.00 41.91 127 ILE A CA 1
ATOM 1022 C C . ILE A 1 127 ? -1.737 -20.402 -2.018 1.00 41.91 127 ILE A C 1
ATOM 1024 O O . ILE A 1 127 ? -1.263 -21.278 -2.741 1.00 41.91 127 ILE A O 1
ATOM 1028 N N . ILE A 1 128 ? -1.095 -19.242 -1.811 1.00 44.38 128 ILE A N 1
ATOM 1029 C CA . ILE A 1 128 ? 0.145 -18.881 -2.530 1.00 44.38 128 ILE A CA 1
ATOM 1030 C C . ILE A 1 128 ? 1.358 -19.691 -2.037 1.00 44.38 128 ILE A C 1
ATOM 1032 O O . ILE A 1 128 ? 2.224 -20.044 -2.827 1.00 44.38 128 ILE A O 1
ATOM 1036 N N . SER A 1 129 ? 1.387 -20.119 -0.767 1.00 39.94 129 SER A N 1
ATOM 1037 C CA . SER A 1 129 ? 2.415 -21.054 -0.268 1.00 39.94 129 SER A CA 1
ATOM 1038 C C . SER A 1 129 ? 2.242 -22.495 -0.774 1.00 39.94 129 SER A C 1
ATOM 1040 O O . SER A 1 129 ? 3.061 -23.357 -0.459 1.00 39.94 129 SER A O 1
ATOM 1042 N N . LYS A 1 130 ? 1.176 -22.788 -1.535 1.00 38.41 130 LYS A N 1
ATOM 1043 C CA . LYS A 1 130 ? 0.873 -24.134 -2.045 1.00 38.41 130 LYS A CA 1
ATOM 1044 C C . LYS A 1 130 ? 1.068 -24.279 -3.554 1.00 38.41 130 LYS A C 1
ATOM 1046 O O . LYS A 1 130 ? 1.052 -25.406 -4.048 1.00 38.41 130 LYS A O 1
ATOM 1051 N N . VAL A 1 131 ? 1.350 -23.190 -4.268 1.00 45.28 131 VAL A N 1
ATOM 1052 C CA . VAL A 1 131 ? 1.840 -23.253 -5.650 1.00 45.28 131 VAL A CA 1
ATOM 1053 C C . VAL A 1 131 ? 3.358 -23.408 -5.634 1.00 45.28 131 VAL A C 1
ATOM 1055 O O . VAL A 1 131 ? 4.127 -22.471 -5.811 1.00 45.28 131 VAL A O 1
ATOM 1058 N N . LYS A 1 132 ? 3.798 -24.647 -5.382 1.00 40.78 132 LYS A N 1
ATOM 1059 C CA . LYS A 1 132 ? 5.155 -25.075 -5.732 1.00 40.78 132 LYS A CA 1
ATOM 1060 C C . LYS A 1 132 ? 5.398 -24.729 -7.208 1.00 40.78 132 LYS A C 1
ATOM 1062 O O . LYS A 1 132 ? 4.523 -25.025 -8.025 1.00 40.78 132 LYS A O 1
ATOM 1067 N N . PRO A 1 133 ? 6.559 -24.167 -7.573 1.00 41.66 133 PRO A N 1
ATOM 1068 C CA . PRO A 1 133 ? 6.890 -23.957 -8.968 1.00 41.66 133 PRO A CA 1
ATOM 1069 C C . PRO A 1 133 ? 6.986 -25.324 -9.645 1.00 41.66 133 PRO A C 1
ATOM 1071 O O . PRO A 1 133 ? 7.867 -26.125 -9.329 1.00 41.66 133 PRO A O 1
ATOM 1074 N N . LEU A 1 134 ? 6.070 -25.625 -10.559 1.00 50.19 134 LEU A N 1
ATOM 1075 C CA . LEU A 1 134 ? 6.146 -26.832 -11.374 1.00 50.19 134 LEU A CA 1
ATOM 1076 C C . LEU A 1 134 ? 7.015 -26.568 -12.617 1.00 50.19 134 LEU A C 1
ATOM 1078 O O . LEU A 1 134 ? 6.603 -26.856 -13.733 1.00 50.19 134 LEU A O 1
ATOM 1082 N N . TYR A 1 135 ? 8.229 -26.029 -12.454 1.00 47.09 135 TYR A N 1
ATOM 1083 C CA . TYR A 1 135 ? 9.242 -26.119 -13.511 1.00 47.09 135 TYR A CA 1
ATOM 1084 C C . TYR A 1 135 ? 9.978 -27.455 -13.377 1.00 47.09 135 TYR A C 1
ATOM 1086 O O . TYR A 1 135 ? 11.093 -27.573 -12.885 1.00 47.09 135 TYR A O 1
ATOM 1094 N N . LYS A 1 136 ? 9.318 -28.525 -13.813 1.00 49.56 136 LYS A N 1
ATOM 1095 C CA . LYS A 1 136 ? 10.003 -29.784 -14.111 1.00 49.56 136 LYS A CA 1
ATOM 1096 C C . LYS A 1 136 ? 9.400 -30.399 -15.364 1.00 49.56 136 LYS A C 1
ATOM 1098 O O . LYS A 1 136 ? 8.824 -31.477 -15.328 1.00 49.56 136 LYS A O 1
ATOM 1103 N N . ILE A 1 137 ? 9.566 -29.713 -16.494 1.00 49.25 137 ILE A N 1
ATOM 1104 C CA . ILE A 1 137 ? 9.536 -30.396 -17.789 1.00 49.25 137 ILE A CA 1
ATOM 1105 C C . ILE A 1 137 ? 10.947 -30.941 -17.996 1.00 49.25 137 ILE A C 1
ATOM 1107 O O . ILE A 1 137 ? 11.818 -30.334 -18.614 1.00 49.25 137 ILE A O 1
ATOM 1111 N N . GLY A 1 138 ? 11.185 -32.079 -17.348 1.00 41.56 138 GLY A N 1
ATOM 1112 C CA . GLY A 1 138 ? 12.301 -32.941 -17.674 1.00 41.56 138 GLY A CA 1
ATOM 1113 C C . GLY A 1 138 ? 12.100 -33.489 -19.083 1.00 41.56 138 GLY A C 1
ATOM 1114 O O . GLY A 1 138 ? 11.115 -34.164 -19.355 1.00 41.56 138 GLY A O 1
ATOM 1115 N N . ARG A 1 139 ? 13.041 -33.151 -19.963 1.00 45.31 139 ARG A N 1
ATOM 1116 C CA . ARG A 1 139 ? 13.629 -34.002 -21.005 1.00 45.31 139 ARG A CA 1
ATOM 1117 C C . ARG A 1 139 ? 12.978 -35.394 -21.146 1.00 45.31 139 ARG A C 1
ATOM 1119 O O . ARG A 1 139 ? 13.244 -36.275 -20.333 1.00 45.31 139 ARG A O 1
ATOM 1126 N N . ALA A 1 140 ? 12.239 -35.613 -22.230 1.00 41.28 140 ALA A N 1
ATOM 1127 C CA . ALA A 1 140 ? 11.955 -36.950 -22.748 1.00 41.28 140 ALA A CA 1
ATOM 1128 C C . ALA A 1 140 ? 12.872 -37.209 -23.961 1.00 41.28 140 ALA A C 1
ATOM 1130 O O . ALA A 1 140 ? 12.841 -36.419 -24.906 1.00 41.28 140 ALA A O 1
ATOM 1131 N N . PRO A 1 141 ? 13.717 -38.256 -23.961 1.00 49.66 141 PRO A N 1
ATOM 1132 C CA . PRO A 1 141 ? 14.344 -38.753 -25.174 1.00 49.66 141 PRO A CA 1
ATOM 1133 C C . PRO A 1 141 ? 13.423 -39.801 -25.811 1.00 49.66 141 PRO A C 1
ATOM 1135 O O . PRO A 1 141 ? 13.015 -40.749 -25.145 1.00 49.66 141 PRO A O 1
ATOM 1138 N N . GLY A 1 142 ? 13.131 -39.667 -27.103 1.00 51.59 142 GLY A N 1
ATOM 1139 C CA . GLY A 1 142 ? 12.657 -40.801 -27.896 1.00 51.59 142 GLY A CA 1
ATOM 1140 C C . GLY A 1 142 ? 11.577 -40.492 -28.927 1.00 51.59 142 GLY A C 1
ATOM 1141 O O . GLY A 1 142 ? 10.519 -39.980 -28.588 1.00 51.59 142 GLY A O 1
ATOM 1142 N N . LEU A 1 143 ? 11.863 -40.962 -30.148 1.00 48.59 143 LEU A N 1
ATOM 1143 C CA . LEU A 1 143 ? 10.940 -41.355 -31.224 1.00 48.59 143 LEU A CA 1
ATOM 1144 C C . LEU A 1 143 ? 10.316 -40.249 -32.091 1.00 48.59 143 LEU A C 1
ATOM 1146 O O . LEU A 1 143 ? 9.218 -39.772 -31.827 1.00 48.59 143 LEU A O 1
ATOM 1150 N N . SER A 1 144 ? 10.926 -39.986 -33.252 1.00 43.84 144 SER A N 1
ATOM 1151 C CA . SER A 1 144 ? 10.534 -40.646 -34.522 1.00 43.84 144 SER A CA 1
ATOM 1152 C C . SER A 1 144 ? 11.113 -39.900 -35.733 1.00 43.84 144 SER A C 1
ATOM 1154 O O . SER A 1 144 ? 10.830 -38.722 -35.933 1.00 43.84 144 SER A O 1
ATOM 1156 N N . GLN A 1 145 ? 11.892 -40.600 -36.562 1.00 46.78 145 GLN A N 1
ATOM 1157 C CA . GLN A 1 145 ? 12.109 -40.226 -37.966 1.00 46.78 145 GLN A CA 1
ATOM 1158 C C . GLN A 1 145 ? 10.864 -40.585 -38.792 1.00 46.78 145 GLN A C 1
ATOM 1160 O O . GLN A 1 145 ? 10.266 -41.632 -38.535 1.00 46.78 145 GLN A O 1
ATOM 1165 N N . PRO A 1 146 ? 10.532 -39.800 -39.827 1.00 47.25 146 PRO A N 1
ATOM 1166 C CA . PRO A 1 146 ? 9.738 -40.268 -40.957 1.00 47.25 146 PRO A CA 1
ATOM 1167 C C . PRO A 1 146 ? 10.552 -40.195 -42.280 1.00 47.25 146 PRO A C 1
ATOM 1169 O O . PRO A 1 146 ? 11.692 -39.726 -42.250 1.00 47.25 146 PRO A O 1
ATOM 1172 N N . PRO A 1 147 ? 10.015 -40.761 -43.379 1.00 58.69 147 PRO A N 1
ATOM 1173 C CA . PRO A 1 147 ? 10.733 -41.611 -44.337 1.00 58.69 147 PRO A CA 1
ATOM 1174 C C . PRO A 1 147 ? 11.656 -40.892 -45.324 1.00 58.69 147 PRO A C 1
ATOM 1176 O O . PRO A 1 147 ? 11.417 -39.701 -45.621 1.00 58.69 147 PRO A O 1
#

Sequence (147 aa):
MDQSPPAPSQSPKPDQEAAVPSQCQRFLDLHPQLADAKERFQSFYSTVGLKAVQEYLDSLQKIPSSLPTEISPEFIKWWCRLLNRQLQFDSVIIALEIKPDDPLRMELSQLAFVMQHPQLPHKTRTIISKVKPLYKIGRAPGLSQPP

Organism: NCBI:txid200324

Foldseek 3Di:
DDDDDDDDPPDPDPVQVVVLVVLLVLQCVLAVLAPPSNVLSVVLCVQQNPVVSVVLSVLSVVLLVVAPVVCNVVLSVLLSCVLNVVDDLVVSCVVSVPDPPHVSSVSSVVSSCCSNCVNPDPVCVVVVVVPDPPPPPDDDDDDDDDD

Solvent-accessible surface area (backbone atoms only — not comparable to full-atom values): 9235 Å² total; per-residue (Å²): 136,89,80,76,81,83,74,88,78,79,68,79,52,73,73,55,65,66,44,48,61,57,51,50,50,52,50,44,71,66,28,78,72,32,78,61,43,70,59,50,47,50,55,44,37,74,60,59,31,68,68,52,51,50,54,50,55,54,52,60,61,49,51,46,73,76,42,63,79,87,48,40,73,53,48,45,53,50,49,21,34,37,76,64,66,76,41,56,69,67,61,46,36,59,76,67,68,54,51,93,86,37,70,65,53,56,52,50,52,50,55,52,44,49,72,78,42,47,84,58,70,78,75,56,71,66,54,66,80,64,63,68,84,82,85,70,85,70,85,80,89,84,89,82,85,83,136

Nearest PDB structures (foldseek):
  4yuu-assembly3_Q2  TM=2.460E-01  e=1.427E+00  Cyanidium caldarium

Radius of gyration: 22.0 Å; Cα contacts (8 Å, |Δi|>4): 75; chains: 1; bounding box: 59×54×76 Å

Mean predicted aligned error: 14.4 Å